Protein AF-A0A925T4A7-F1 (afdb_monomer_lite)

Secondary structure (DSSP, 8-state):
-HHHHHHHHHHHHHHHHHTT-HHHHHHHHHHHHHHHHS-TTSHHHHHHHHHHHHHHHSTT-GGGS-----TTS---HHHHHHHHHHHHHHHHHHHHHHHT-

Foldseek 3Di:
DLVLLLVLLVLLLVLCVQQVVNVVSVVSVVLNVQCVPDDLPDPSNLVSLVVLLCQLPDDVHLLNDQRCGDPPSPAHSVNSNVSSVVSSVSSNVVSVVSNVD

pLDDT: mean 90.9, std 8.59, range [47.66, 97.44]

Sequence (101 aa):
MITKLDEVLRKIISLLRTCGVDKNAEWFEDRKDILARTQTESPEFQQTLLEIRNVIAGMGSFSDLSLIPLPSSGVTKDDAGRLQWDLAEELDEVIAELLQR

Structure (mmCIF, N/CA/C/O backbone):
data_AF-A0A925T4A7-F1
#
_entry.id   AF-A0A925T4A7-F1
#
loop_
_atom_site.group_PDB
_atom_site.id
_atom_site.type_symbol
_atom_site.label_atom_id
_atom_site.label_alt_id
_atom_site.label_comp_id
_atom_site.label_asym_id
_atom_site.label_entity_id
_atom_site.label_seq_id
_atom_site.pdbx_PDB_ins_code
_atom_site.Cartn_x
_atom_site.Cartn_y
_atom_site.Cartn_z
_atom_site.occupancy
_atom_site.B_iso_or_equiv
_atom_site.auth_seq_id
_atom_site.auth_comp_id
_atom_site.auth_asym_id
_atom_site.auth_atom_id
_atom_site.pdbx_PDB_model_num
ATOM 1 N N . MET A 1 1 ? -15.467 -3.704 2.490 1.00 62.47 1 MET A N 1
ATOM 2 C CA . MET A 1 1 ? -14.494 -2.775 3.109 1.00 62.47 1 MET A CA 1
ATOM 3 C C . MET A 1 1 ? -13.173 -3.470 3.402 1.00 62.47 1 MET A C 1
ATOM 5 O O . MET A 1 1 ? -12.213 -3.107 2.751 1.00 62.47 1 MET A O 1
ATOM 9 N N . ILE A 1 2 ? -13.107 -4.522 4.234 1.00 76.56 2 ILE A N 1
ATOM 10 C CA . ILE A 1 2 ? -11.852 -5.300 4.407 1.00 76.56 2 ILE A CA 1
ATOM 11 C C . ILE A 1 2 ? -11.397 -5.954 3.091 1.00 76.56 2 ILE A C 1
ATOM 13 O O . ILE A 1 2 ? -10.221 -5.915 2.757 1.00 76.56 2 ILE A O 1
ATOM 17 N N . THR A 1 3 ? -12.339 -6.476 2.300 1.00 85.19 3 THR A N 1
ATOM 18 C CA . THR A 1 3 ? -12.064 -6.980 0.943 1.00 85.19 3 THR A CA 1
ATOM 19 C C . THR A 1 3 ? -11.494 -5.903 0.019 1.00 85.19 3 THR A C 1
ATOM 21 O O . THR A 1 3 ? -10.505 -6.152 -0.654 1.00 85.19 3 THR A O 1
ATOM 24 N N . LYS A 1 4 ? -12.052 -4.684 0.056 1.00 93.00 4 LYS A N 1
ATOM 25 C CA . LYS A 1 4 ? -11.559 -3.536 -0.724 1.00 93.00 4 LYS A CA 1
ATOM 26 C C . LYS A 1 4 ? -10.153 -3.115 -0.273 1.00 93.00 4 LYS A C 1
ATOM 28 O O . LYS A 1 4 ? -9.297 -2.888 -1.114 1.00 93.00 4 LYS A O 1
ATOM 33 N N . LEU A 1 5 ? -9.886 -3.084 1.036 1.00 94.00 5 LEU A N 1
ATOM 34 C CA . LEU A 1 5 ? -8.550 -2.805 1.571 1.00 94.00 5 LEU A CA 1
ATOM 35 C C . LEU A 1 5 ? -7.514 -3.834 1.090 1.00 94.00 5 LEU A C 1
ATOM 37 O O . LEU A 1 5 ? -6.457 -3.442 0.605 1.00 94.00 5 LEU A O 1
ATOM 41 N N . ASP A 1 6 ? -7.814 -5.135 1.184 1.00 94.19 6 ASP A N 1
ATOM 42 C CA . ASP A 1 6 ? -6.909 -6.193 0.700 1.00 94.19 6 ASP A CA 1
ATOM 43 C C . ASP A 1 6 ? -6.671 -6.081 -0.814 1.00 94.19 6 ASP A C 1
ATOM 45 O O . ASP A 1 6 ? -5.537 -6.224 -1.268 1.00 94.19 6 ASP A O 1
ATOM 49 N N . GLU A 1 7 ? -7.707 -5.770 -1.597 1.00 96.50 7 GLU A N 1
ATOM 50 C CA . GLU A 1 7 ? -7.589 -5.546 -3.042 1.00 96.50 7 GLU A CA 1
ATOM 51 C C . GLU A 1 7 ? -6.667 -4.366 -3.376 1.00 96.50 7 GLU A C 1
ATOM 53 O O . GLU A 1 7 ? -5.761 -4.517 -4.200 1.00 96.50 7 GLU A O 1
ATOM 58 N N . VAL A 1 8 ? -6.852 -3.213 -2.729 1.00 96.50 8 VAL A N 1
ATOM 59 C CA . VAL A 1 8 ? -6.018 -2.018 -2.949 1.00 96.50 8 VAL A CA 1
ATOM 60 C C . VAL A 1 8 ? -4.569 -2.287 -2.551 1.00 96.50 8 VAL A C 1
ATOM 62 O O . VAL A 1 8 ? -3.657 -2.029 -3.339 1.00 96.50 8 VAL A O 1
ATOM 65 N N . LEU A 1 9 ? -4.341 -2.895 -1.382 1.00 96.81 9 LEU A N 1
ATOM 66 C CA . LEU A 1 9 ? -2.998 -3.258 -0.926 1.00 96.81 9 LEU A CA 1
ATOM 67 C C . LEU A 1 9 ? -2.307 -4.212 -1.909 1.00 96.81 9 LEU A C 1
ATOM 69 O O . LEU A 1 9 ? -1.145 -4.000 -2.250 1.00 96.81 9 LEU A O 1
ATOM 73 N N . ARG A 1 10 ? -3.012 -5.220 -2.443 1.00 97.44 10 ARG A N 1
ATOM 74 C CA . ARG A 1 10 ? -2.458 -6.120 -3.474 1.00 97.44 10 ARG A CA 1
ATOM 75 C C . ARG A 1 10 ? -2.067 -5.385 -4.752 1.00 97.44 10 ARG A C 1
ATOM 77 O O . ARG A 1 10 ? -1.027 -5.703 -5.327 1.00 97.44 10 ARG A O 1
ATOM 84 N N . LYS A 1 11 ? -2.879 -4.427 -5.207 1.00 97.12 11 LYS A N 1
ATOM 85 C CA . LYS A 1 11 ? -2.558 -3.619 -6.393 1.00 97.12 11 LYS A CA 1
ATOM 86 C C . LYS A 1 11 ? -1.309 -2.767 -6.155 1.00 97.12 11 LYS A C 1
ATOM 88 O O . LYS A 1 11 ? -0.431 -2.754 -7.014 1.00 97.12 11 LYS A O 1
ATOM 93 N N . ILE A 1 12 ? -1.188 -2.141 -4.982 1.00 96.62 12 ILE A N 1
ATOM 94 C CA . ILE A 1 12 ? 0.003 -1.372 -4.580 1.00 96.62 12 ILE A CA 1
ATOM 95 C C . ILE A 1 12 ? 1.245 -2.265 -4.570 1.00 96.62 12 ILE A C 1
ATOM 97 O O . ILE A 1 12 ? 2.241 -1.942 -5.213 1.00 96.62 12 ILE A O 1
ATOM 101 N N . ILE A 1 13 ? 1.171 -3.422 -3.912 1.00 97.12 13 ILE A N 1
ATOM 102 C CA . ILE A 1 13 ? 2.255 -4.413 -3.864 1.00 97.12 13 ILE A CA 1
ATOM 103 C C . ILE A 1 13 ? 2.682 -4.827 -5.280 1.00 97.12 13 ILE A C 1
ATOM 105 O O . ILE A 1 13 ? 3.871 -4.847 -5.600 1.00 97.12 13 ILE A O 1
ATOM 109 N N . SER A 1 14 ? 1.713 -5.121 -6.152 1.00 97.12 14 SER A N 1
ATOM 110 C CA . SER A 1 14 ? 1.975 -5.500 -7.541 1.00 97.12 14 SER A CA 1
ATOM 111 C C . SER A 1 14 ? 2.659 -4.379 -8.322 1.00 97.12 14 SER A C 1
ATOM 113 O O . SER A 1 14 ? 3.602 -4.647 -9.067 1.00 97.12 14 SER A O 1
ATOM 115 N N . LEU A 1 15 ? 2.214 -3.131 -8.160 1.00 96.50 15 LEU A N 1
ATOM 116 C CA . LEU A 1 15 ? 2.823 -1.968 -8.804 1.00 96.50 15 LEU A CA 1
ATOM 117 C C . LEU A 1 15 ? 4.270 -1.768 -8.328 1.00 96.50 15 LEU A C 1
ATOM 119 O O . LEU A 1 15 ? 5.172 -1.615 -9.148 1.00 96.50 15 LEU A O 1
ATOM 123 N N . LEU A 1 16 ? 4.517 -1.858 -7.020 1.00 95.69 16 LEU A N 1
ATOM 124 C CA . LEU A 1 16 ? 5.856 -1.720 -6.442 1.00 95.69 16 LEU A CA 1
ATOM 125 C C . LEU A 1 16 ? 6.824 -2.785 -6.971 1.00 95.69 16 LEU A C 1
ATOM 127 O O . LEU A 1 16 ? 7.913 -2.438 -7.428 1.00 95.69 16 LEU A O 1
ATOM 131 N N . ARG A 1 17 ? 6.406 -4.057 -7.005 1.00 96.19 17 ARG A N 1
ATOM 132 C CA . ARG A 1 17 ? 7.188 -5.155 -7.607 1.00 96.19 17 ARG A CA 1
ATOM 133 C C . ARG A 1 17 ? 7.422 -4.932 -9.104 1.00 96.19 17 ARG A C 1
ATOM 135 O O . ARG A 1 17 ? 8.518 -5.155 -9.609 1.00 96.19 17 ARG A O 1
ATOM 142 N N . THR A 1 18 ? 6.414 -4.426 -9.816 1.00 96.56 18 THR A N 1
ATOM 143 C CA . THR A 1 18 ? 6.521 -4.087 -11.247 1.00 96.56 18 THR A CA 1
ATOM 144 C C . THR A 1 18 ? 7.580 -3.014 -11.509 1.00 96.56 18 THR A C 1
ATOM 146 O O . THR A 1 18 ? 8.222 -3.022 -12.559 1.00 96.56 18 THR A O 1
ATOM 149 N N . CYS A 1 19 ? 7.798 -2.120 -10.547 1.00 95.06 19 CYS A N 1
ATOM 150 C CA . CYS A 1 19 ? 8.802 -1.062 -10.598 1.00 95.06 19 CYS A CA 1
ATOM 151 C C . CYS A 1 19 ? 10.125 -1.418 -9.895 1.00 95.06 19 CYS A C 1
ATOM 153 O O . CYS A 1 19 ? 10.986 -0.553 -9.761 1.00 95.06 19 CYS A O 1
ATOM 155 N N . GLY A 1 20 ? 10.303 -2.665 -9.441 1.00 94.12 20 GLY A N 1
ATOM 156 C CA . GLY A 1 20 ? 11.521 -3.115 -8.754 1.00 94.12 20 GLY A CA 1
ATOM 157 C C . GLY A 1 20 ? 11.740 -2.483 -7.374 1.00 94.12 20 GLY A C 1
ATOM 158 O O . GLY A 1 20 ? 12.874 -2.399 -6.902 1.00 94.12 20 GLY A O 1
ATOM 159 N N . VAL A 1 21 ? 10.675 -2.009 -6.724 1.00 93.75 21 VAL A N 1
ATOM 160 C CA . VAL A 1 21 ? 10.717 -1.384 -5.394 1.00 93.75 21 VAL A CA 1
ATOM 161 C C . VAL A 1 21 ? 10.346 -2.415 -4.319 1.00 93.75 21 VAL A C 1
ATOM 163 O O . VAL A 1 21 ? 9.414 -2.233 -3.533 1.00 93.75 21 VAL A O 1
ATOM 166 N N . ASP A 1 22 ? 11.072 -3.533 -4.301 1.00 93.56 22 ASP A N 1
ATOM 167 C CA . ASP A 1 22 ? 10.680 -4.741 -3.559 1.00 93.56 22 ASP A CA 1
ATOM 168 C C . ASP A 1 22 ? 10.588 -4.522 -2.045 1.00 93.56 22 ASP A C 1
ATOM 170 O O . ASP A 1 22 ? 9.639 -4.976 -1.418 1.00 93.56 22 ASP A O 1
ATOM 174 N N . LYS A 1 23 ? 11.493 -3.732 -1.453 1.00 93.25 23 LYS A N 1
ATOM 175 C CA . LYS A 1 23 ? 11.454 -3.427 -0.009 1.00 93.25 23 LYS A CA 1
ATOM 176 C C . LYS A 1 23 ? 10.165 -2.723 0.417 1.00 93.25 23 LYS A C 1
ATOM 178 O O . LYS A 1 23 ? 9.663 -2.948 1.515 1.00 93.25 23 LYS A O 1
ATOM 183 N N . ASN A 1 24 ? 9.639 -1.846 -0.436 1.00 93.44 24 ASN A N 1
ATOM 184 C CA . ASN A 1 24 ? 8.374 -1.174 -0.165 1.00 93.44 24 ASN A CA 1
ATOM 185 C C . ASN A 1 24 ? 7.213 -2.158 -0.334 1.00 93.44 24 ASN A C 1
ATOM 187 O O . ASN A 1 24 ? 6.288 -2.133 0.471 1.00 93.44 24 ASN A O 1
ATOM 191 N N . ALA A 1 25 ? 7.274 -3.042 -1.335 1.00 95.50 25 ALA A N 1
ATOM 192 C CA . ALA A 1 25 ? 6.273 -4.088 -1.522 1.00 95.50 25 ALA A CA 1
ATOM 193 C C . ALA A 1 25 ? 6.203 -5.032 -0.309 1.00 95.50 25 ALA A C 1
ATOM 195 O O . ALA A 1 25 ? 5.116 -5.256 0.216 1.00 95.50 25 ALA A O 1
ATOM 196 N N . GLU A 1 26 ? 7.353 -5.501 0.183 1.00 96.69 26 GLU A N 1
ATOM 197 C CA . GLU A 1 26 ? 7.479 -6.331 1.391 1.00 96.69 26 GLU A CA 1
ATOM 198 C C . GLU A 1 26 ? 6.878 -5.635 2.619 1.00 96.69 26 GLU A C 1
ATOM 200 O O . GLU A 1 26 ? 6.121 -6.240 3.374 1.00 96.69 26 GLU A O 1
ATOM 205 N N . TRP A 1 27 ? 7.129 -4.332 2.786 1.00 95.50 27 TRP A N 1
ATOM 206 C CA . TRP A 1 27 ? 6.544 -3.571 3.889 1.00 95.50 27 TRP A CA 1
ATOM 207 C C . TRP A 1 27 ? 5.008 -3.573 3.849 1.00 95.50 27 TRP A C 1
ATOM 209 O O . TRP A 1 27 ? 4.368 -3.797 4.880 1.00 95.50 27 TRP A O 1
ATOM 219 N N . PHE A 1 28 ? 4.409 -3.359 2.671 1.00 95.88 28 PHE A N 1
ATOM 220 C CA . PHE A 1 28 ? 2.952 -3.414 2.503 1.00 95.88 28 PHE A CA 1
ATOM 221 C C . PHE A 1 28 ? 2.398 -4.834 2.680 1.00 95.88 28 PHE A C 1
ATOM 223 O O . PHE A 1 28 ? 1.313 -4.984 3.243 1.00 95.88 28 PHE A O 1
ATOM 230 N N . GLU A 1 29 ? 3.125 -5.868 2.248 1.00 97.19 29 GLU A N 1
ATOM 231 C CA . GLU A 1 29 ? 2.769 -7.276 2.479 1.00 97.19 29 GLU A CA 1
ATOM 232 C C . GLU A 1 29 ? 2.691 -7.593 3.971 1.00 97.19 29 GLU A C 1
ATOM 234 O O . GLU A 1 29 ? 1.654 -8.067 4.436 1.00 97.19 29 GLU A O 1
ATOM 239 N N . ASP A 1 30 ? 3.717 -7.219 4.735 1.00 96.88 30 ASP A N 1
ATOM 240 C CA . ASP A 1 30 ? 3.745 -7.410 6.185 1.00 96.88 30 ASP A CA 1
ATOM 241 C C . ASP A 1 30 ? 2.532 -6.758 6.865 1.00 96.88 30 ASP A C 1
ATOM 243 O O . ASP A 1 30 ? 1.902 -7.349 7.745 1.00 96.88 30 ASP A O 1
ATOM 247 N N . ARG A 1 31 ? 2.174 -5.526 6.467 1.00 96.75 31 ARG A N 1
ATOM 248 C CA . ARG A 1 31 ? 1.026 -4.822 7.069 1.00 96.75 31 ARG A CA 1
ATOM 249 C C . ARG A 1 31 ? -0.299 -5.450 6.669 1.00 96.75 31 ARG A C 1
ATOM 251 O O . ARG A 1 31 ? -1.191 -5.572 7.507 1.00 96.75 31 ARG A O 1
ATOM 258 N N . LYS A 1 32 ? -0.417 -5.911 5.426 1.00 95.94 32 LYS A N 1
ATOM 259 C CA . LYS A 1 32 ? -1.583 -6.661 4.952 1.00 95.94 32 LYS A CA 1
ATOM 260 C C . LYS A 1 32 ? -1.776 -7.956 5.749 1.00 95.94 32 LYS A C 1
ATOM 262 O O . LYS A 1 32 ? -2.902 -8.263 6.136 1.00 95.94 32 LYS A O 1
ATOM 267 N N . ASP A 1 33 ? -0.697 -8.670 6.057 1.00 95.81 33 ASP A N 1
ATOM 268 C CA . ASP A 1 33 ? -0.741 -9.903 6.850 1.00 95.81 33 ASP A CA 1
ATOM 269 C C . ASP A 1 33 ? -1.101 -9.643 8.321 1.00 95.81 33 ASP A C 1
ATOM 271 O O . ASP A 1 33 ? -1.873 -10.402 8.915 1.00 95.81 33 ASP A O 1
ATOM 275 N 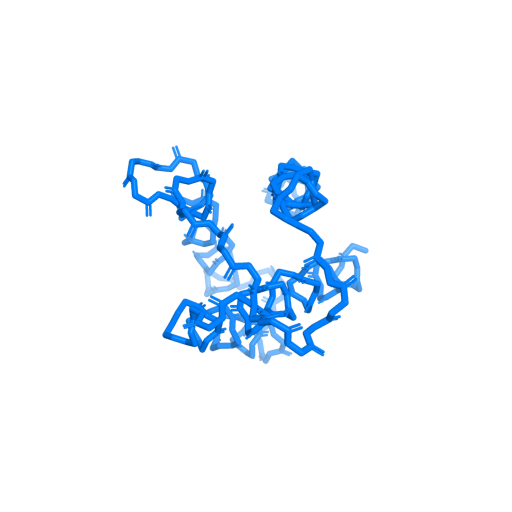N . ILE A 1 34 ? -0.615 -8.540 8.905 1.00 95.31 34 ILE A N 1
ATOM 276 C CA . ILE A 1 34 ? -1.040 -8.085 10.239 1.00 95.31 34 ILE A CA 1
ATOM 277 C C . ILE A 1 34 ? -2.544 -7.782 10.250 1.00 95.31 34 ILE A C 1
ATOM 279 O O . ILE A 1 34 ? -3.263 -8.259 11.128 1.00 95.31 34 ILE A O 1
ATOM 283 N N . LEU A 1 35 ? -3.056 -7.049 9.261 1.00 94.94 35 LEU A N 1
ATOM 284 C CA . LEU A 1 35 ? -4.486 -6.736 9.161 1.00 94.94 35 LEU A CA 1
ATOM 285 C C . LEU A 1 35 ? -5.353 -7.989 8.967 1.00 94.94 35 LEU A C 1
ATOM 287 O O . LEU A 1 35 ? -6.464 -8.050 9.484 1.00 94.94 35 LEU A O 1
ATOM 291 N N . ALA A 1 36 ? -4.852 -9.002 8.255 1.00 93.12 36 ALA A N 1
ATOM 292 C CA . ALA A 1 36 ? -5.581 -10.246 8.011 1.00 93.12 36 ALA A CA 1
ATOM 293 C C . ALA A 1 36 ? -5.717 -11.133 9.263 1.00 93.12 36 ALA A C 1
ATOM 295 O O . ALA A 1 36 ? -6.682 -11.891 9.377 1.00 93.12 36 ALA A O 1
ATOM 296 N N . ARG A 1 37 ? -4.757 -11.061 10.196 1.00 93.88 37 ARG A N 1
ATOM 297 C CA . ARG A 1 37 ? -4.742 -11.875 11.428 1.00 93.88 37 ARG A CA 1
ATOM 298 C C . ARG A 1 37 ? -5.299 -11.159 12.662 1.00 93.88 37 ARG A C 1
ATOM 300 O O . ARG A 1 37 ? -5.490 -11.800 13.693 1.00 93.88 37 ARG A O 1
ATOM 307 N N . THR A 1 38 ? -5.516 -9.849 12.583 1.00 92.75 38 THR A N 1
ATOM 308 C CA . THR A 1 38 ? -5.999 -9.024 13.699 1.00 92.75 38 THR A CA 1
ATOM 309 C C . THR A 1 38 ? -7.508 -8.809 13.617 1.00 92.75 38 THR A C 1
ATOM 311 O O . THR A 1 38 ? -8.108 -8.808 12.544 1.00 92.75 38 THR A O 1
ATOM 314 N N . GLN A 1 39 ? -8.157 -8.647 14.772 1.00 90.94 39 GLN A N 1
ATOM 315 C CA . GLN A 1 39 ? -9.581 -8.305 14.813 1.00 90.94 39 GLN A CA 1
ATOM 316 C C . GLN A 1 39 ? -9.763 -6.833 14.432 1.00 90.94 39 GLN A C 1
ATOM 318 O O . GLN A 1 39 ? -9.003 -5.985 14.891 1.00 90.94 39 GLN A O 1
ATOM 323 N N . THR A 1 40 ? -10.788 -6.518 13.641 1.00 88.12 40 THR A N 1
ATOM 324 C CA . THR A 1 40 ? -11.021 -5.171 13.083 1.00 88.12 40 THR A CA 1
ATOM 325 C C . THR A 1 40 ? -11.172 -4.074 14.144 1.00 88.12 40 THR A C 1
ATOM 327 O O . THR A 1 40 ? -10.798 -2.935 13.900 1.00 88.12 40 THR A O 1
ATOM 330 N N . GLU A 1 41 ? -11.670 -4.412 15.333 1.00 88.44 41 GLU A N 1
ATOM 331 C CA . GLU A 1 41 ? -11.841 -3.471 16.454 1.00 88.44 41 GLU A CA 1
ATOM 332 C C . GLU A 1 41 ? -10.608 -3.404 17.371 1.00 88.44 41 GLU A C 1
ATOM 334 O O . GLU A 1 41 ? -10.590 -2.673 18.360 1.00 88.44 41 GLU A O 1
ATOM 339 N N . SER A 1 42 ? -9.567 -4.192 17.085 1.00 93.56 42 SER A N 1
ATOM 340 C CA . SER A 1 42 ? -8.378 -4.230 17.931 1.00 93.56 42 SER A CA 1
ATOM 341 C C . SER A 1 42 ? -7.522 -2.967 17.762 1.00 93.56 42 SER A C 1
ATOM 343 O O . SER A 1 42 ? -7.401 -2.442 16.649 1.00 93.56 42 SER A O 1
ATOM 345 N N . PRO A 1 43 ? -6.835 -2.518 18.831 1.00 94.31 43 PRO A N 1
ATOM 346 C CA . PRO A 1 43 ? -5.862 -1.433 18.727 1.00 94.31 43 PRO A CA 1
ATOM 347 C C . PRO A 1 43 ? -4.758 -1.709 17.697 1.00 94.31 43 PRO A C 1
ATOM 349 O O . PRO A 1 43 ? -4.308 -0.788 17.027 1.00 94.31 43 PRO A O 1
ATOM 352 N N . GLU A 1 44 ? -4.341 -2.971 17.535 1.00 95.69 44 GLU A N 1
ATOM 353 C CA . GLU A 1 44 ? -3.326 -3.370 16.548 1.00 95.69 44 GLU A CA 1
ATOM 354 C C . GLU A 1 44 ? -3.810 -3.134 15.109 1.00 95.69 44 GLU A C 1
ATOM 356 O O . GLU A 1 44 ? -3.056 -2.620 14.281 1.00 95.69 44 GLU A O 1
ATOM 361 N N . PHE A 1 45 ? -5.081 -3.434 14.819 1.00 94.88 45 PHE A N 1
ATOM 362 C CA . PHE A 1 45 ? -5.678 -3.187 13.507 1.00 94.88 45 PHE A CA 1
ATOM 363 C C . PHE A 1 45 ? -5.730 -1.687 13.197 1.00 94.88 45 PHE A C 1
ATOM 365 O O . PHE A 1 45 ? -5.239 -1.252 12.155 1.00 94.88 45 PHE A O 1
ATOM 372 N N . GLN A 1 46 ? -6.252 -0.879 14.126 1.00 94.94 46 GLN A N 1
ATOM 373 C CA . GLN A 1 46 ? -6.323 0.578 13.963 1.00 94.94 46 GLN A CA 1
ATOM 374 C C . GLN A 1 46 ? -4.933 1.212 13.823 1.00 94.94 46 GLN A C 1
ATOM 376 O O . GLN A 1 46 ? -4.721 2.051 12.949 1.00 94.94 46 GLN A O 1
ATOM 381 N N . GLN A 1 47 ? -3.965 0.777 14.634 1.00 95.88 47 GLN A N 1
ATOM 382 C CA . GLN A 1 47 ? -2.585 1.251 14.555 1.00 95.88 47 GLN A CA 1
ATOM 383 C C . GLN A 1 47 ? -1.952 0.917 13.199 1.00 95.88 47 GLN A C 1
ATOM 385 O O . GLN A 1 47 ? -1.317 1.776 12.592 1.00 95.88 47 GLN A O 1
ATOM 390 N N . THR A 1 48 ? -2.173 -0.296 12.689 1.00 96.31 48 THR A N 1
ATOM 391 C CA . THR A 1 48 ? -1.653 -0.713 11.379 1.00 96.31 48 THR A CA 1
ATOM 392 C C . THR A 1 48 ? -2.261 0.114 10.242 1.00 96.31 48 THR A C 1
ATOM 394 O O . THR A 1 48 ? -1.545 0.524 9.331 1.00 96.31 48 THR A O 1
ATOM 397 N N . LEU A 1 49 ? -3.559 0.439 10.307 1.00 95.31 49 LEU A N 1
ATOM 398 C CA . LEU A 1 49 ? -4.186 1.357 9.348 1.00 95.31 49 LEU A CA 1
ATOM 399 C C . LEU A 1 49 ? -3.553 2.755 9.384 1.00 95.31 49 LEU A C 1
ATOM 401 O O . LEU A 1 49 ? -3.295 3.338 8.333 1.00 95.31 49 LEU A O 1
ATOM 405 N N . LEU A 1 50 ? -3.273 3.289 10.576 1.00 94.19 50 LEU A N 1
ATOM 406 C CA . LEU A 1 50 ? -2.626 4.595 10.732 1.00 94.19 50 LEU A CA 1
ATOM 407 C C . LEU A 1 50 ? -1.184 4.598 10.211 1.00 94.19 50 LEU A C 1
ATOM 409 O O . LEU A 1 50 ? -0.765 5.575 9.593 1.00 94.19 50 LEU A O 1
ATOM 413 N N . GLU A 1 51 ? -0.429 3.515 10.411 1.00 94.06 51 GLU A N 1
ATOM 414 C CA . GLU A 1 51 ? 0.908 3.354 9.823 1.00 94.06 51 GLU A CA 1
ATOM 415 C C . GLU A 1 51 ? 0.860 3.427 8.297 1.00 94.06 51 GLU A C 1
ATOM 417 O O . GLU A 1 51 ? 1.603 4.203 7.695 1.00 94.06 51 GLU A O 1
ATOM 422 N N . ILE A 1 52 ? -0.047 2.664 7.678 1.00 94.31 52 ILE A N 1
ATOM 423 C CA . ILE A 1 52 ? -0.257 2.682 6.227 1.00 94.31 52 ILE A CA 1
ATOM 424 C C . ILE A 1 52 ? -0.634 4.093 5.763 1.00 94.31 52 ILE A C 1
ATOM 426 O O . ILE A 1 52 ? -0.046 4.605 4.810 1.00 94.31 52 ILE A O 1
ATOM 430 N N . ARG A 1 53 ? -1.555 4.755 6.472 1.00 92.25 53 ARG A N 1
ATOM 431 C CA . ARG A 1 53 ? -1.996 6.117 6.151 1.00 92.25 53 ARG A CA 1
ATOM 432 C C . ARG A 1 53 ? -0.861 7.144 6.206 1.00 92.25 53 ARG A C 1
ATOM 434 O O . ARG A 1 53 ? -0.750 8.016 5.351 1.00 92.25 53 ARG A O 1
ATOM 441 N N . ASN A 1 54 ? 0.019 7.036 7.195 1.00 90.12 54 ASN A N 1
ATOM 442 C CA . ASN A 1 54 ? 1.162 7.940 7.317 1.00 90.12 54 ASN A CA 1
ATOM 443 C C . ASN A 1 54 ? 2.166 7.746 6.172 1.00 90.12 54 ASN A C 1
ATOM 445 O O . ASN A 1 54 ? 2.758 8.716 5.699 1.00 90.12 54 ASN A O 1
ATOM 449 N N . VAL A 1 55 ? 2.335 6.508 5.699 1.00 88.19 55 VAL A N 1
ATOM 450 C CA . VAL A 1 55 ? 3.228 6.182 4.578 1.00 88.19 55 VAL A CA 1
ATOM 451 C C . VAL A 1 55 ? 2.677 6.659 3.233 1.00 88.19 55 VAL A C 1
ATOM 453 O O . VAL A 1 55 ? 3.470 6.899 2.329 1.00 88.19 55 VAL A O 1
ATOM 456 N N . ILE A 1 56 ? 1.366 6.854 3.077 1.00 84.94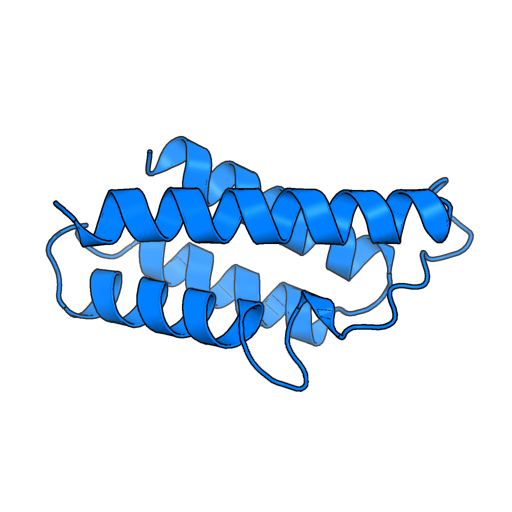 56 ILE A N 1
ATOM 457 C CA . ILE A 1 56 ? 0.804 7.462 1.856 1.00 84.94 56 ILE A CA 1
ATOM 458 C C . ILE A 1 56 ? 0.796 8.999 1.893 1.00 84.94 56 ILE A C 1
ATOM 460 O O . ILE A 1 56 ? 0.880 9.609 0.839 1.00 84.94 56 ILE A O 1
ATOM 464 N N . ALA A 1 57 ? 0.752 9.628 3.074 1.00 76.06 57 ALA A N 1
ATOM 465 C CA . ALA A 1 57 ? 0.602 11.086 3.214 1.00 76.06 57 ALA A CA 1
ATOM 466 C C . ALA A 1 57 ? 1.901 11.863 3.551 1.00 76.06 57 ALA A C 1
ATOM 468 O O . ALA A 1 57 ? 1.878 13.091 3.642 1.00 76.06 57 ALA A O 1
ATOM 469 N N . GLY A 1 58 ? 3.023 11.178 3.801 1.00 65.75 58 GLY A N 1
ATOM 470 C CA . GLY A 1 58 ? 4.289 11.790 4.240 1.00 65.75 58 GLY A CA 1
ATOM 471 C C . GLY A 1 58 ? 5.253 12.219 3.122 1.00 65.75 58 GLY A C 1
ATOM 472 O O . GLY A 1 58 ? 5.083 11.874 1.963 1.00 65.75 58 GLY A O 1
ATOM 473 N N . MET A 1 59 ? 6.328 12.930 3.480 1.00 47.66 59 MET A N 1
ATOM 474 C CA . MET A 1 59 ? 7.488 13.095 2.587 1.00 47.66 59 MET A CA 1
ATOM 475 C C . MET A 1 59 ? 8.293 11.788 2.528 1.00 47.66 59 MET A C 1
ATOM 477 O O . MET A 1 59 ? 8.622 11.222 3.572 1.00 47.66 59 MET A O 1
ATOM 481 N N . GLY A 1 60 ? 8.632 11.323 1.326 1.00 60.31 60 GLY A N 1
ATOM 482 C CA . GLY A 1 60 ? 9.141 9.967 1.090 1.00 60.31 60 GLY A CA 1
ATOM 483 C C . GLY A 1 60 ? 8.034 8.907 1.103 1.00 60.31 60 GLY A C 1
ATOM 484 O O . GLY A 1 60 ? 8.319 7.729 1.328 1.00 60.31 60 GLY A O 1
ATOM 485 N N . SER A 1 61 ? 6.783 9.334 0.911 1.00 76.00 61 SER A N 1
ATOM 486 C CA . SER A 1 61 ? 5.602 8.470 0.867 1.00 76.00 61 SER A CA 1
ATOM 487 C C . SER A 1 61 ? 5.578 7.565 -0.355 1.00 76.00 61 SER A C 1
ATOM 489 O O . SER A 1 61 ? 6.337 7.740 -1.308 1.00 76.00 61 SER A O 1
ATOM 491 N N . PHE A 1 62 ? 4.628 6.628 -0.360 1.00 80.62 62 PHE A N 1
ATOM 492 C CA . PHE A 1 62 ? 4.272 5.874 -1.557 1.00 80.62 62 PHE A CA 1
ATOM 493 C C . PHE A 1 62 ? 4.092 6.779 -2.783 1.00 80.62 62 PHE A C 1
ATOM 495 O O . PHE A 1 62 ? 4.593 6.405 -3.834 1.00 80.62 62 PHE A O 1
ATOM 502 N N . SER A 1 63 ? 3.482 7.965 -2.660 1.00 77.00 63 SER A N 1
ATOM 503 C CA . SER A 1 63 ? 3.311 8.938 -3.755 1.00 77.00 63 SER A CA 1
ATOM 504 C C . SER A 1 63 ? 4.593 9.659 -4.191 1.00 77.00 63 SER A C 1
ATOM 506 O O . SER A 1 63 ? 4.651 10.154 -5.312 1.00 77.00 63 SER A O 1
ATOM 508 N N . ASP A 1 64 ? 5.634 9.687 -3.356 1.00 83.50 64 ASP A N 1
ATOM 509 C CA . ASP A 1 64 ? 6.923 10.313 -3.687 1.00 83.50 64 ASP A CA 1
ATOM 510 C C . ASP A 1 64 ? 7.902 9.347 -4.371 1.00 83.50 64 ASP A C 1
ATOM 512 O O . ASP A 1 64 ? 8.977 9.747 -4.833 1.00 83.50 64 ASP A O 1
ATOM 516 N N . LEU A 1 65 ? 7.564 8.056 -4.431 1.00 84.81 65 LEU A N 1
ATOM 51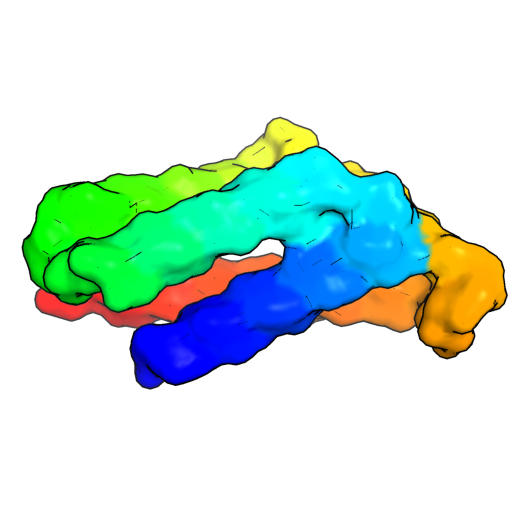7 C CA . LEU A 1 65 ? 8.408 7.064 -5.082 1.00 84.81 65 LEU A CA 1
ATOM 518 C C . LEU A 1 65 ? 8.462 7.330 -6.586 1.00 84.81 65 LEU A C 1
ATOM 520 O O . LEU A 1 65 ? 7.444 7.352 -7.275 1.00 84.81 65 LEU A O 1
ATOM 524 N N . SER A 1 66 ? 9.678 7.459 -7.117 1.00 87.00 66 SER A N 1
ATOM 525 C CA . SER A 1 66 ? 9.906 7.490 -8.560 1.00 87.00 66 SER A CA 1
ATOM 526 C C . SER A 1 66 ? 9.699 6.089 -9.139 1.00 87.00 66 SER A C 1
ATOM 528 O O . SER A 1 66 ? 10.655 5.328 -9.301 1.00 87.00 66 SER A O 1
ATOM 530 N N . LEU A 1 67 ? 8.454 5.754 -9.465 1.00 90.38 67 LEU A N 1
ATOM 531 C CA . LEU A 1 67 ? 8.094 4.462 -10.034 1.00 90.38 67 LEU A CA 1
ATOM 532 C C . LEU A 1 67 ? 8.523 4.377 -11.500 1.00 90.38 67 LEU A C 1
ATOM 534 O O . LEU A 1 67 ? 7.985 5.046 -12.382 1.00 90.38 67 LEU A O 1
ATOM 538 N N . ILE A 1 68 ? 9.530 3.545 -11.754 1.00 93.12 68 ILE A N 1
ATOM 539 C CA . ILE A 1 68 ? 10.023 3.240 -13.095 1.00 93.12 68 ILE A CA 1
ATOM 540 C C . ILE A 1 68 ? 9.763 1.752 -13.328 1.00 93.12 68 ILE A C 1
ATOM 542 O O . ILE A 1 68 ? 10.452 0.924 -12.734 1.00 93.12 68 ILE A O 1
ATOM 546 N N . PRO A 1 69 ? 8.759 1.389 -14.145 1.00 94.06 69 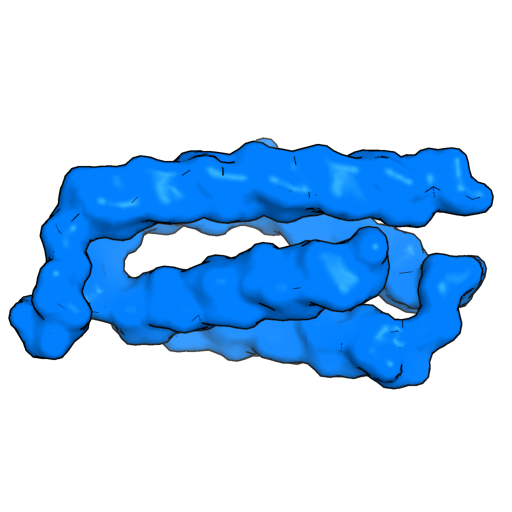PRO A N 1
ATOM 547 C CA . PRO A 1 69 ? 8.470 -0.007 -14.437 1.00 94.06 69 PRO A CA 1
ATOM 548 C C . PRO A 1 69 ? 9.669 -0.729 -15.047 1.00 94.06 69 PRO A C 1
ATOM 550 O O . PRO A 1 69 ? 10.406 -0.171 -15.865 1.00 94.06 69 PRO A O 1
ATOM 553 N N . LEU A 1 70 ? 9.835 -1.998 -14.685 1.00 92.69 70 LEU A N 1
ATOM 554 C CA . LEU A 1 70 ? 10.813 -2.871 -15.317 1.00 92.69 70 LEU A CA 1
ATOM 555 C C . LEU A 1 70 ? 10.502 -2.995 -16.821 1.00 92.69 70 LEU A C 1
ATOM 557 O O . LEU A 1 70 ? 9.326 -3.105 -17.184 1.00 92.69 70 LEU A O 1
ATOM 561 N N . PRO A 1 71 ? 11.511 -3.057 -17.711 1.00 89.31 71 PRO A N 1
ATOM 562 C CA . PRO A 1 71 ? 11.288 -3.112 -19.161 1.00 89.31 71 PRO A CA 1
ATOM 563 C C . PRO A 1 71 ? 10.398 -4.274 -19.635 1.00 89.31 71 PRO A C 1
ATOM 565 O O . PRO A 1 71 ? 9.747 -4.177 -20.669 1.00 89.31 71 PRO A O 1
ATOM 568 N N . SER A 1 72 ? 10.357 -5.374 -18.880 1.00 89.38 72 SER A N 1
ATOM 569 C CA . SER A 1 72 ? 9.559 -6.571 -19.167 1.00 89.38 72 SER A CA 1
ATOM 570 C C . SER A 1 72 ? 8.113 -6.510 -18.661 1.00 89.38 72 SER A C 1
ATOM 572 O O . SER A 1 72 ? 7.354 -7.443 -18.910 1.00 89.38 72 SER A O 1
ATOM 574 N N . SER A 1 73 ? 7.722 -5.452 -17.948 1.00 88.62 73 SER A N 1
ATOM 575 C CA . SER A 1 73 ? 6.399 -5.349 -17.315 1.00 88.62 73 SER A CA 1
ATOM 576 C C . SER A 1 73 ? 5.251 -5.052 -18.279 1.00 88.62 73 SER A C 1
ATOM 578 O O . SER A 1 73 ? 4.098 -5.318 -17.953 1.00 88.62 73 SER A O 1
ATOM 580 N N . GLY A 1 74 ? 5.548 -4.461 -19.440 1.00 90.62 74 GLY A N 1
ATOM 581 C CA . GLY A 1 74 ? 4.526 -3.930 -20.345 1.00 90.62 74 GLY A CA 1
ATOM 582 C C . GLY A 1 74 ? 3.796 -2.686 -19.816 1.00 90.62 74 GLY A C 1
ATOM 583 O O . GLY A 1 74 ? 2.825 -2.263 -20.436 1.00 90.62 74 GLY A O 1
ATOM 584 N N . VAL A 1 75 ? 4.253 -2.094 -18.705 1.00 92.12 75 VAL A N 1
ATOM 585 C CA . VAL A 1 75 ? 3.682 -0.884 -18.092 1.00 92.12 75 VAL A CA 1
ATOM 586 C C . VAL A 1 75 ? 4.572 0.317 -18.408 1.00 92.12 75 VAL A C 1
ATOM 588 O O . VAL A 1 75 ? 5.797 0.239 -18.295 1.00 92.12 75 VAL A O 1
ATOM 591 N N . THR A 1 76 ? 3.977 1.441 -18.810 1.00 94.25 76 THR A N 1
ATOM 592 C CA . THR A 1 76 ? 4.725 2.683 -19.047 1.00 94.25 76 THR A CA 1
ATOM 593 C C . THR A 1 76 ? 4.909 3.476 -17.752 1.00 94.25 76 THR A C 1
ATOM 595 O O . THR A 1 76 ? 4.172 3.295 -16.784 1.00 94.25 76 THR A O 1
ATOM 598 N N . LYS A 1 77 ? 5.884 4.392 -17.721 1.00 93.56 77 LYS A N 1
ATOM 599 C CA . LYS A 1 77 ? 6.085 5.286 -16.569 1.00 93.56 77 LYS A CA 1
ATOM 600 C C . LYS A 1 77 ? 4.835 6.124 -16.264 1.00 93.56 77 LYS A C 1
ATOM 602 O O . LYS A 1 77 ? 4.494 6.294 -15.098 1.00 93.56 77 LYS A O 1
ATOM 607 N N . ASP A 1 78 ? 4.156 6.616 -17.297 1.00 92.94 78 ASP A N 1
ATOM 608 C CA . ASP A 1 78 ? 2.957 7.442 -17.136 1.00 92.94 78 ASP A CA 1
ATOM 609 C C . ASP A 1 78 ? 1.787 6.621 -16.580 1.00 92.94 78 ASP A C 1
ATOM 611 O O . ASP A 1 78 ? 1.079 7.091 -15.692 1.00 92.94 78 ASP A O 1
ATOM 615 N N . ASP A 1 79 ? 1.618 5.377 -17.042 1.00 9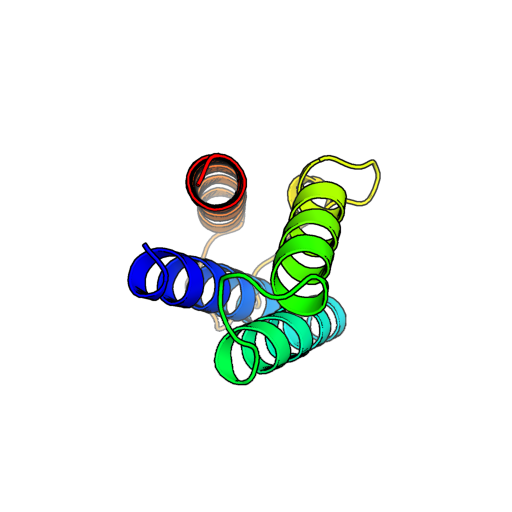4.31 79 ASP A N 1
ATOM 616 C CA . ASP A 1 79 ? 0.593 4.472 -16.509 1.00 94.31 79 ASP A CA 1
ATOM 617 C C . ASP A 1 79 ? 0.879 4.095 -15.052 1.00 94.31 79 ASP A C 1
ATOM 619 O O . ASP A 1 79 ? -0.034 4.078 -14.230 1.00 94.31 79 ASP A O 1
ATOM 623 N N . ALA A 1 80 ? 2.148 3.849 -14.710 1.00 94.12 80 ALA A N 1
ATOM 624 C CA . ALA A 1 80 ? 2.558 3.577 -13.336 1.00 94.12 80 ALA 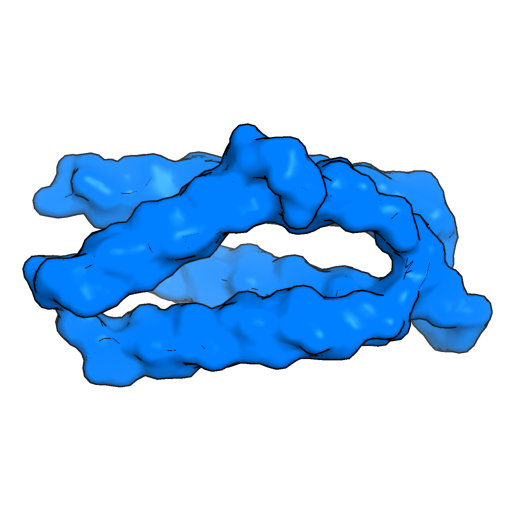A CA 1
ATOM 625 C C . ALA A 1 80 ? 2.300 4.773 -12.412 1.00 94.12 80 ALA A C 1
ATOM 627 O O . ALA A 1 80 ? 1.781 4.580 -11.318 1.00 94.12 80 ALA A O 1
ATOM 628 N N . GLY A 1 81 ? 2.607 5.995 -12.860 1.00 92.50 81 GLY A N 1
ATOM 629 C CA . GLY A 1 81 ? 2.346 7.215 -12.096 1.00 92.50 81 GLY A CA 1
ATOM 630 C C . GLY A 1 81 ? 0.853 7.494 -11.899 1.00 92.50 81 GLY A C 1
ATOM 631 O O . GLY A 1 81 ? 0.439 7.865 -10.805 1.00 92.50 81 GLY A O 1
ATOM 632 N N . ARG A 1 82 ? 0.021 7.260 -12.924 1.00 93.12 82 ARG A N 1
ATOM 633 C CA . ARG A 1 82 ? -1.444 7.354 -12.787 1.00 93.12 82 ARG A CA 1
ATOM 634 C C . ARG A 1 82 ? -1.972 6.332 -11.791 1.00 93.12 82 ARG A C 1
ATOM 636 O O . ARG A 1 82 ? -2.676 6.696 -10.860 1.00 93.12 82 ARG A O 1
ATOM 643 N N . LEU A 1 83 ? -1.561 5.073 -11.941 1.00 94.56 83 LEU A N 1
ATOM 644 C CA . LEU A 1 83 ? -1.995 4.005 -11.048 1.00 94.56 83 LEU A CA 1
ATOM 645 C C . LEU A 1 83 ? -1.537 4.248 -9.603 1.00 94.56 83 LEU A C 1
ATOM 647 O O . LEU A 1 83 ? -2.280 3.967 -8.673 1.00 94.56 83 LEU A O 1
ATOM 651 N N . GLN A 1 84 ? -0.333 4.784 -9.400 1.00 94.25 84 GLN A N 1
ATOM 652 C CA . GLN A 1 84 ? 0.171 5.179 -8.084 1.00 94.25 84 GLN A CA 1
ATOM 653 C C . GLN A 1 84 ? -0.725 6.225 -7.421 1.00 94.25 84 GLN A C 1
ATOM 655 O O . GLN A 1 84 ? -1.047 6.078 -6.245 1.00 94.25 84 GLN A O 1
ATOM 660 N N . TRP A 1 85 ? -1.132 7.251 -8.172 1.00 92.38 85 TRP A N 1
ATOM 661 C CA . TRP A 1 85 ? -2.017 8.298 -7.674 1.00 92.38 85 TRP A CA 1
ATOM 662 C C . TRP A 1 85 ? -3.400 7.745 -7.320 1.00 92.38 85 TRP A C 1
ATOM 664 O O . TRP A 1 85 ? -3.836 7.881 -6.178 1.00 92.38 85 TRP A O 1
ATOM 674 N N . ASP A 1 86 ? -4.028 7.026 -8.255 1.00 93.94 86 ASP A N 1
ATOM 675 C CA . ASP A 1 86 ? -5.361 6.442 -8.068 1.00 93.94 86 ASP A CA 1
ATOM 676 C C . ASP A 1 86 ? -5.393 5.490 -6.859 1.00 93.94 86 ASP A C 1
ATOM 678 O O . ASP A 1 86 ? -6.322 5.513 -6.055 1.00 93.94 86 ASP A O 1
ATOM 682 N N . LEU A 1 87 ? -4.353 4.664 -6.694 1.00 95.25 87 LEU A N 1
ATOM 683 C CA . LEU A 1 87 ? -4.248 3.742 -5.563 1.00 95.25 87 LEU A CA 1
ATOM 684 C C . LEU A 1 87 ? -3.989 4.454 -4.234 1.00 95.25 87 LEU A C 1
ATOM 686 O O . LEU A 1 87 ? -4.435 3.958 -3.201 1.00 95.25 87 LEU A O 1
ATOM 690 N N . ALA A 1 88 ? -3.259 5.572 -4.234 1.00 93.25 88 ALA A N 1
ATOM 691 C CA . ALA A 1 88 ? -3.022 6.351 -3.022 1.00 93.25 88 ALA A CA 1
ATOM 692 C C . ALA A 1 88 ? -4.320 7.005 -2.525 1.00 93.25 88 ALA A C 1
ATOM 694 O O . ALA A 1 88 ? -4.625 6.909 -1.335 1.00 93.25 88 ALA A O 1
ATOM 695 N N . GLU A 1 89 ? -5.101 7.599 -3.433 1.00 92.75 89 GLU A N 1
ATOM 696 C CA . GLU A 1 89 ? -6.423 8.156 -3.120 1.00 92.75 89 GLU A CA 1
ATOM 697 C C . GLU A 1 89 ? -7.387 7.060 -2.649 1.00 92.75 89 GLU A C 1
ATOM 699 O O . GLU A 1 89 ? -7.967 7.172 -1.568 1.00 92.75 89 GLU A O 1
ATOM 704 N N . GLU A 1 90 ? -7.490 5.951 -3.395 1.00 94.62 90 GLU A N 1
ATOM 705 C CA . GLU A 1 90 ? -8.376 4.837 -3.036 1.00 94.62 90 GLU A CA 1
ATOM 706 C C . GLU A 1 90 ? -8.009 4.243 -1.663 1.00 94.62 90 GLU A C 1
ATOM 708 O O . GLU A 1 90 ? -8.890 3.874 -0.882 1.00 94.62 90 GLU A O 1
ATOM 713 N N . LEU A 1 91 ? -6.714 4.160 -1.338 1.00 94.69 91 LEU A N 1
ATOM 714 C CA . LEU A 1 91 ? -6.253 3.659 -0.047 1.00 94.69 91 LEU A CA 1
ATOM 715 C C . LEU A 1 91 ? -6.578 4.619 1.108 1.00 94.69 91 LEU A C 1
ATOM 717 O O . LEU A 1 91 ? -7.024 4.141 2.153 1.00 94.69 91 LEU A O 1
ATOM 721 N N . ASP A 1 92 ? -6.386 5.937 0.949 1.00 93.56 92 ASP A N 1
ATOM 722 C CA . ASP A 1 92 ? -6.736 6.907 2.004 1.00 93.56 92 ASP A CA 1
ATOM 723 C C . ASP A 1 92 ? -8.239 6.891 2.296 1.00 93.56 92 ASP A C 1
ATOM 725 O O . ASP A 1 92 ? -8.633 6.829 3.462 1.00 93.56 92 ASP A O 1
ATOM 729 N N . GLU A 1 93 ? -9.077 6.849 1.255 1.00 93.75 93 GLU A N 1
ATOM 730 C CA . GLU A 1 93 ? -10.534 6.756 1.396 1.00 93.75 93 GLU A CA 1
ATOM 731 C C . GLU A 1 93 ? -10.946 5.503 2.177 1.00 93.75 93 GLU A C 1
ATOM 733 O O . GLU A 1 93 ? -11.691 5.584 3.157 1.00 93.75 93 GLU A O 1
ATOM 738 N N . VAL A 1 94 ? -10.421 4.334 1.790 1.00 94.94 94 VAL A N 1
ATOM 739 C CA . VAL A 1 94 ? -10.747 3.062 2.451 1.00 94.94 94 VAL A CA 1
ATOM 740 C C . VAL A 1 94 ? -10.284 3.052 3.908 1.00 94.94 94 VAL A C 1
ATOM 742 O O . VAL A 1 94 ? -11.000 2.546 4.776 1.00 94.94 94 VAL A O 1
ATOM 745 N N . ILE A 1 95 ? -9.106 3.606 4.204 1.00 94.38 95 ILE A N 1
ATOM 746 C CA . ILE A 1 95 ? -8.615 3.713 5.582 1.00 94.38 95 ILE A CA 1
ATOM 747 C C . ILE A 1 95 ? -9.488 4.673 6.396 1.00 94.38 95 ILE A C 1
ATOM 749 O O . ILE A 1 95 ? -9.843 4.352 7.533 1.00 94.38 95 ILE A O 1
ATOM 753 N N . ALA A 1 96 ? -9.860 5.824 5.835 1.00 92.94 96 ALA A N 1
ATOM 754 C CA . ALA A 1 96 ? -10.716 6.796 6.505 1.00 92.94 96 ALA A CA 1
ATOM 755 C C . ALA A 1 96 ? -12.089 6.199 6.853 1.00 92.94 96 ALA A C 1
ATOM 757 O O . ALA A 1 96 ? -12.550 6.366 7.982 1.00 92.94 96 ALA A O 1
ATOM 758 N N . GLU A 1 97 ? -12.702 5.447 5.934 1.00 93.31 97 GLU A N 1
ATOM 759 C CA . GLU A 1 97 ? -13.956 4.727 6.185 1.00 93.31 97 GLU A CA 1
ATOM 760 C C . GLU A 1 97 ? -13.822 3.692 7.309 1.00 93.31 97 GLU A C 1
ATOM 762 O O . GLU A 1 97 ? -14.732 3.545 8.122 1.00 93.31 97 GLU A O 1
ATOM 767 N N . LEU A 1 98 ? -12.699 2.969 7.373 1.00 91.94 98 LEU A N 1
ATOM 768 C CA . LEU A 1 98 ? -12.468 1.936 8.388 1.00 91.94 98 LEU A CA 1
ATOM 769 C C . LEU A 1 98 ? -12.194 2.510 9.782 1.00 91.94 98 LEU A C 1
ATOM 771 O O . LEU A 1 98 ? -12.593 1.892 10.764 1.00 91.94 98 LEU A O 1
ATOM 775 N N . LEU A 1 99 ? -11.539 3.669 9.873 1.00 88.94 99 LEU A N 1
ATOM 776 C CA . LEU A 1 99 ? -11.217 4.328 11.145 1.00 88.94 99 LEU A CA 1
ATOM 777 C C . LEU A 1 99 ? -12.396 5.102 11.758 1.00 88.94 99 LEU A C 1
ATOM 779 O O . LEU A 1 99 ? -12.336 5.463 12.929 1.00 88.94 99 LEU A O 1
ATOM 783 N N . GLN A 1 100 ? -13.449 5.384 10.988 1.00 83.50 100 GLN A N 1
ATOM 784 C CA . GLN A 1 100 ? -14.663 6.060 11.470 1.00 83.50 100 GLN A CA 1
ATOM 785 C C . GLN A 1 100 ? -15.711 5.102 12.071 1.00 83.50 100 GLN A C 1
ATOM 787 O O . GLN A 1 100 ? -16.782 5.561 12.476 1.00 83.50 100 GLN A O 1
ATOM 792 N N . ARG A 1 101 ? -15.438 3.792 12.097 1.00 62.66 101 ARG A N 1
ATOM 793 C CA . ARG A 1 101 ? -16.325 2.753 12.649 1.00 62.66 101 ARG A CA 1
ATOM 794 C C . ARG A 1 101 ? -15.945 2.430 14.085 1.00 62.66 101 ARG A C 1
ATOM 796 O O . ARG A 1 101 ? -16.894 2.213 14.867 1.00 62.66 101 ARG A O 1
#

Radius of gyration: 13.46 Å; chains: 1; bounding box: 28×25×39 Å